Protein AF-A0A928U0N0-F1 (afdb_monomer)

Radius of gyration: 20.08 Å; Cα contacts (8 Å, |Δi|>4): 114; chains: 1; bounding box: 43×40×61 Å

Structure (mmCIF, N/CA/C/O backbone):
data_AF-A0A928U0N0-F1
#
_entry.id   AF-A0A928U0N0-F1
#
loop_
_atom_site.group_PDB
_atom_site.id
_atom_site.type_symbol
_atom_site.label_atom_id
_atom_site.label_alt_id
_atom_site.label_comp_id
_atom_site.label_asym_id
_atom_site.label_entity_id
_atom_site.label_seq_id
_atom_site.pdbx_PDB_ins_code
_atom_site.Cartn_x
_atom_site.Cartn_y
_atom_site.Cartn_z
_atom_site.occupancy
_atom_site.B_iso_or_equiv
_atom_site.auth_seq_id
_atom_site.auth_comp_id
_atom_site.auth_asym_id
_atom_site.auth_atom_id
_atom_site.pdbx_PDB_model_num
ATOM 1 N N . MET A 1 1 ? -25.707 3.407 -27.989 1.00 39.84 1 MET A N 1
ATOM 2 C CA . MET A 1 1 ? -24.267 3.437 -28.309 1.00 39.84 1 MET A CA 1
ATOM 3 C C . MET A 1 1 ? -23.760 4.782 -27.809 1.00 39.84 1 MET A C 1
ATOM 5 O O . MET A 1 1 ? -24.117 5.793 -28.396 1.00 39.84 1 MET A O 1
ATOM 9 N N . LEU A 1 2 ? -23.130 4.813 -26.632 1.00 40.16 2 LEU A N 1
ATOM 10 C CA . LEU A 1 2 ? -22.600 6.047 -26.034 1.00 40.16 2 LEU A CA 1
ATOM 11 C C . LEU A 1 2 ? -21.220 6.346 -26.646 1.00 40.16 2 LEU A C 1
ATOM 13 O O . LEU A 1 2 ? -20.500 5.392 -26.950 1.00 40.16 2 LEU A O 1
ATOM 17 N N . PRO A 1 3 ? -20.863 7.621 -26.876 1.00 43.53 3 PRO A N 1
ATOM 18 C CA . PRO A 1 3 ? -19.581 7.974 -27.467 1.00 43.53 3 PRO A CA 1
ATOM 19 C C . PRO A 1 3 ? -18.437 7.710 -26.480 1.00 43.53 3 PRO A C 1
ATOM 21 O O . PRO A 1 3 ? -18.567 7.935 -25.280 1.00 43.53 3 PRO A O 1
ATOM 24 N N . ILE A 1 4 ? -17.326 7.208 -27.014 1.00 47.19 4 ILE A N 1
ATOM 25 C CA . ILE A 1 4 ? -16.065 6.995 -26.302 1.00 47.19 4 ILE A CA 1
ATOM 26 C C . ILE A 1 4 ? -15.501 8.382 -25.981 1.00 47.19 4 ILE A C 1
ATOM 28 O O . ILE A 1 4 ? -15.214 9.142 -26.907 1.00 47.19 4 ILE A O 1
ATOM 32 N N . GLU A 1 5 ? -15.370 8.727 -24.698 1.00 45.03 5 GLU A N 1
ATOM 33 C CA . GLU A 1 5 ? -14.661 9.944 -24.305 1.00 45.03 5 GLU A CA 1
ATOM 34 C C . GLU A 1 5 ? -13.216 9.849 -24.797 1.00 45.03 5 GLU A C 1
ATOM 36 O O . GLU A 1 5 ? -12.448 8.962 -24.423 1.00 45.03 5 GLU A O 1
ATOM 41 N N . THR A 1 6 ? -12.861 10.744 -25.713 1.00 43.72 6 THR A N 1
ATOM 42 C CA . THR A 1 6 ? -11.503 10.893 -26.216 1.00 43.72 6 THR A CA 1
ATOM 43 C C . THR A 1 6 ? -10.608 11.366 -25.081 1.00 43.72 6 THR A C 1
ATOM 45 O O . THR A 1 6 ? -10.749 12.494 -24.613 1.00 43.72 6 THR A O 1
ATOM 48 N N . PHE A 1 7 ? -9.675 10.509 -24.669 1.00 47.44 7 PHE A N 1
ATOM 49 C CA . PHE A 1 7 ? -8.564 10.857 -23.790 1.00 47.44 7 PHE A CA 1
ATOM 50 C C . PHE A 1 7 ? -7.767 11.998 -24.434 1.00 47.44 7 PHE A C 1
ATOM 52 O O . PHE A 1 7 ? -7.031 11.790 -25.399 1.00 47.44 7 PHE A O 1
ATOM 59 N N . THR A 1 8 ? -7.955 13.226 -23.956 1.00 37.56 8 THR A N 1
ATOM 60 C CA . THR A 1 8 ? -7.130 14.359 -24.375 1.00 37.56 8 THR A CA 1
ATOM 61 C C . THR A 1 8 ? -5.740 14.186 -23.770 1.00 37.56 8 THR A C 1
ATOM 63 O O . THR A 1 8 ? -5.634 14.143 -22.542 1.00 37.56 8 THR A O 1
ATOM 66 N N . PRO A 1 9 ? -4.668 14.088 -24.576 1.00 43.72 9 PRO A N 1
ATOM 67 C CA . PRO A 1 9 ? -3.325 14.030 -24.028 1.00 43.72 9 PRO A CA 1
ATOM 68 C C . PRO A 1 9 ? -3.012 15.363 -23.339 1.00 43.72 9 PRO A C 1
ATOM 70 O O . PRO A 1 9 ? -3.158 16.434 -23.933 1.00 43.72 9 PRO A O 1
ATOM 73 N N . VAL A 1 10 ? -2.589 15.291 -22.077 1.00 52.97 10 VAL A N 1
ATOM 74 C CA . VAL A 1 10 ? -2.015 16.427 -21.343 1.00 52.97 10 VAL A CA 1
ATOM 75 C C . VAL A 1 10 ? -0.807 16.941 -22.144 1.00 52.97 10 VAL A C 1
ATOM 77 O O . VAL A 1 10 ? -0.021 16.121 -22.629 1.00 52.97 10 VAL A O 1
ATOM 80 N N . PRO A 1 11 ? -0.649 18.263 -22.351 1.00 42.84 11 PRO A N 1
ATOM 81 C CA . PRO A 1 11 ? 0.422 18.793 -23.186 1.00 42.84 11 PRO A CA 1
ATOM 82 C C . PRO A 1 11 ? 1.798 18.378 -22.652 1.00 42.84 11 PRO A C 1
ATOM 84 O O . PRO A 1 11 ? 2.157 18.664 -21.511 1.00 42.84 11 PRO A O 1
ATOM 87 N N . SER A 1 12 ? 2.572 17.722 -23.518 1.00 55.31 12 SER A N 1
ATOM 88 C CA . SER A 1 12 ? 3.968 17.354 -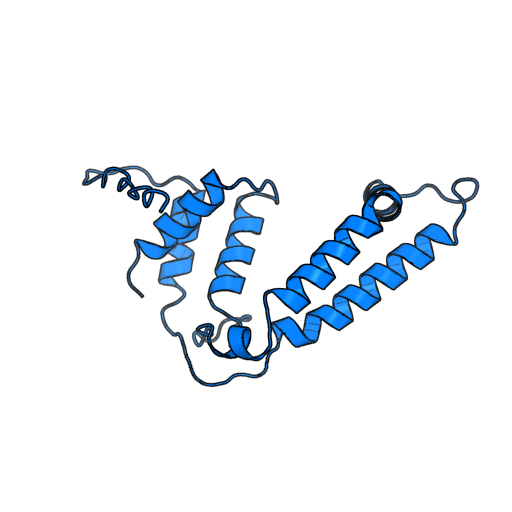23.286 1.00 55.31 12 SER A CA 1
ATOM 89 C C . SER A 1 12 ? 4.811 18.616 -23.094 1.00 55.31 12 SER A C 1
ATOM 91 O O . SER A 1 12 ? 5.100 19.322 -24.062 1.00 55.31 12 SER A O 1
ATOM 93 N N . ARG A 1 13 ? 5.228 18.910 -21.859 1.00 53.06 13 ARG A N 1
ATOM 94 C CA . ARG A 1 13 ? 6.224 19.957 -21.597 1.00 53.06 13 ARG A CA 1
ATOM 95 C C . ARG A 1 13 ? 7.591 19.484 -22.092 1.00 53.06 13 ARG A C 1
ATOM 97 O O . ARG A 1 13 ? 8.179 18.570 -21.529 1.00 53.06 13 ARG A O 1
ATOM 104 N N . ALA A 1 14 ? 8.100 20.113 -23.148 1.00 46.50 14 ALA A N 1
ATOM 105 C CA . ALA A 1 14 ? 9.468 19.926 -23.623 1.00 46.50 14 ALA A CA 1
ATOM 106 C C . ALA A 1 14 ? 10.316 21.193 -23.363 1.00 46.50 14 ALA A C 1
ATOM 108 O O . ALA A 1 14 ? 10.340 22.088 -24.200 1.00 46.50 14 ALA A O 1
ATOM 109 N N . THR A 1 15 ? 11.056 21.195 -22.235 1.00 48.31 15 THR A N 1
ATOM 110 C CA . THR A 1 15 ? 12.304 21.952 -21.883 1.00 48.31 15 THR A CA 1
ATOM 111 C C . THR A 1 15 ? 12.262 23.501 -21.800 1.00 48.31 15 THR A C 1
ATOM 113 O O . THR A 1 15 ? 11.447 24.090 -22.502 1.00 48.31 15 THR A O 1
ATOM 116 N N . PRO A 1 16 ? 13.124 24.213 -21.011 1.00 52.25 16 PRO A N 1
ATOM 117 C CA . PRO A 1 16 ? 14.362 23.810 -20.309 1.00 52.25 16 PRO A CA 1
ATOM 118 C C . PRO A 1 16 ? 14.379 24.071 -18.773 1.00 52.25 16 PRO A C 1
ATOM 120 O O . PRO A 1 16 ? 1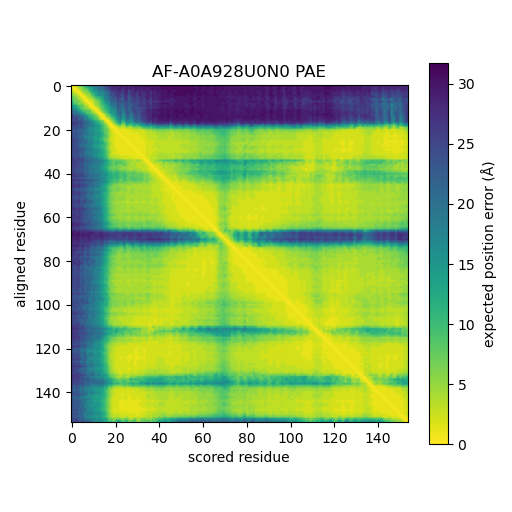3.869 25.074 -18.290 1.00 52.25 16 PRO A O 1
ATOM 123 N N . THR A 1 17 ? 15.023 23.177 -18.010 1.00 50.31 17 THR A N 1
ATOM 124 C CA . THR A 1 17 ? 15.246 23.250 -16.543 1.00 50.31 17 THR A CA 1
ATOM 125 C C . THR A 1 17 ? 13.986 23.526 -15.713 1.00 50.31 17 THR A C 1
ATOM 127 O O . THR A 1 17 ? 13.933 24.460 -14.915 1.00 50.31 17 THR A O 1
ATOM 130 N N . GLU A 1 18 ? 12.958 22.699 -15.874 1.00 61.16 18 GLU A N 1
ATOM 131 C CA . GLU A 1 18 ? 11.868 22.672 -14.902 1.00 61.16 18 GLU A CA 1
ATOM 132 C C . GLU A 1 18 ? 12.420 22.013 -13.632 1.00 61.16 18 GLU A C 1
ATOM 134 O O . GLU A 1 18 ? 12.811 20.844 -13.643 1.00 61.16 18 GLU A O 1
ATOM 139 N N . VAL A 1 19 ? 12.585 22.799 -12.564 1.00 80.31 19 VAL A N 1
ATOM 140 C CA . VAL A 1 19 ? 13.023 22.263 -11.274 1.00 80.31 19 VAL A CA 1
ATOM 141 C C . VAL A 1 19 ? 11.928 21.312 -10.818 1.00 80.31 19 VAL A C 1
ATOM 143 O O . VAL A 1 19 ? 10.845 21.760 -10.448 1.00 80.31 19 VAL A O 1
ATOM 146 N N . LEU A 1 20 ? 12.212 20.011 -10.892 1.00 85.19 20 LEU A N 1
ATOM 147 C CA . LEU A 1 20 ? 11.304 18.969 -10.431 1.00 85.19 20 LEU A CA 1
ATOM 148 C C . LEU A 1 20 ? 10.858 19.290 -9.005 1.00 85.19 20 LEU A C 1
ATOM 150 O O . LEU A 1 20 ? 11.684 19.644 -8.154 1.00 85.19 20 LEU A O 1
ATOM 154 N N . THR A 1 21 ? 9.569 19.139 -8.737 1.00 91.12 21 THR A N 1
ATOM 155 C CA . THR A 1 21 ? 9.043 19.195 -7.374 1.00 91.12 21 THR A CA 1
ATOM 156 C C . THR A 1 21 ? 9.697 18.105 -6.513 1.00 91.12 21 THR A C 1
ATOM 158 O O . THR A 1 21 ? 10.158 17.090 -7.043 1.00 91.12 21 THR A O 1
ATOM 161 N N . PRO A 1 22 ? 9.725 18.245 -5.176 1.00 91.62 22 PRO A N 1
ATOM 162 C CA . PRO A 1 22 ? 10.250 17.192 -4.301 1.00 91.62 22 PRO A CA 1
ATOM 163 C C . PRO A 1 22 ? 9.592 15.819 -4.532 1.00 91.62 22 PRO A C 1
ATOM 165 O O . PRO A 1 22 ? 10.256 14.782 -4.445 1.00 91.62 22 PRO A O 1
ATOM 168 N N . LEU A 1 23 ? 8.301 15.814 -4.879 1.00 92.19 23 LEU A N 1
ATOM 169 C CA . LEU A 1 23 ? 7.544 14.613 -5.214 1.00 92.19 23 LEU A CA 1
ATOM 170 C C . LEU A 1 23 ? 8.068 13.951 -6.500 1.00 92.19 23 LEU A C 1
ATOM 172 O O . LEU A 1 23 ? 8.356 12.755 -6.513 1.00 92.19 23 LEU A O 1
ATOM 176 N N . GLU A 1 24 ? 8.265 14.734 -7.561 1.00 94.25 24 GLU A N 1
ATOM 177 C CA . GLU A 1 24 ? 8.795 14.250 -8.843 1.00 94.25 24 GLU A CA 1
ATOM 178 C C . GLU A 1 24 ? 10.258 13.801 -8.732 1.00 94.25 24 GLU A C 1
ATOM 180 O O . GLU A 1 24 ? 10.634 12.780 -9.303 1.00 94.25 24 GLU A O 1
ATOM 185 N N . GLN A 1 25 ? 11.082 14.506 -7.948 1.00 94.56 25 GLN A N 1
ATOM 186 C CA . GLN A 1 25 ? 12.461 14.094 -7.657 1.00 94.56 25 GLN A CA 1
ATOM 187 C C . GLN A 1 25 ? 12.496 12.727 -6.967 1.00 94.56 25 GLN A C 1
ATOM 189 O O . GLN A 1 25 ? 13.296 11.863 -7.330 1.00 94.56 25 GLN A O 1
ATOM 194 N N . THR A 1 26 ? 11.599 12.517 -5.999 1.00 94.94 26 THR A N 1
ATOM 195 C CA . THR A 1 26 ? 11.450 11.232 -5.305 1.00 94.94 26 THR A CA 1
ATOM 196 C C . THR A 1 26 ? 11.030 10.134 -6.283 1.00 94.94 26 THR A C 1
ATOM 198 O O . THR A 1 26 ? 11.617 9.052 -6.276 1.00 94.94 26 THR A O 1
ATOM 201 N N . ALA A 1 27 ? 10.068 10.418 -7.165 1.00 95.25 27 ALA A N 1
ATOM 202 C CA . ALA A 1 27 ? 9.614 9.484 -8.191 1.00 95.25 27 ALA A CA 1
ATOM 203 C C . ALA A 1 27 ? 10.736 9.095 -9.169 1.00 95.25 27 ALA A C 1
ATOM 205 O O . ALA A 1 27 ? 10.931 7.911 -9.441 1.00 95.25 27 ALA A O 1
ATOM 206 N N . HIS A 1 28 ? 11.513 10.071 -9.649 1.00 95.19 28 HIS A N 1
ATOM 207 C CA . HIS A 1 28 ? 12.647 9.839 -10.547 1.00 95.19 28 HIS A CA 1
ATOM 208 C C . HIS A 1 28 ? 13.738 8.994 -9.885 1.00 95.19 28 HIS A C 1
ATOM 210 O O . HIS A 1 28 ? 14.267 8.072 -10.505 1.00 95.19 28 HIS A O 1
ATOM 216 N N . HIS A 1 29 ? 14.076 9.290 -8.627 1.00 93.94 29 HIS A N 1
ATOM 217 C CA . HIS A 1 29 ? 15.088 8.529 -7.899 1.00 93.94 29 HIS A CA 1
ATOM 218 C C . HIS A 1 29 ? 14.636 7.081 -7.672 1.00 93.94 29 HIS A C 1
ATOM 220 O O . HIS A 1 29 ? 15.416 6.154 -7.889 1.00 93.94 29 HIS A O 1
ATOM 226 N N . LEU A 1 30 ? 13.364 6.879 -7.316 1.00 94.12 30 LEU A N 1
ATOM 227 C CA . LEU A 1 30 ? 12.795 5.541 -7.185 1.00 94.12 30 LEU A CA 1
ATOM 228 C C . LEU A 1 30 ? 12.853 4.782 -8.516 1.00 94.12 30 LEU A C 1
ATOM 230 O O . LEU A 1 30 ? 13.320 3.646 -8.553 1.00 94.12 30 LEU A O 1
ATOM 234 N N . ALA A 1 31 ? 12.442 5.410 -9.618 1.00 93.75 31 ALA A N 1
ATOM 235 C CA . ALA A 1 31 ? 12.493 4.790 -10.939 1.00 93.75 31 ALA A CA 1
ATOM 236 C C . ALA A 1 31 ? 13.919 4.380 -11.331 1.00 93.75 31 ALA A C 1
ATOM 238 O O . ALA A 1 31 ? 14.128 3.250 -11.762 1.00 93.75 31 ALA A O 1
ATOM 239 N N . ALA A 1 32 ? 14.907 5.244 -11.078 1.00 91.81 32 ALA A N 1
ATOM 240 C CA . ALA A 1 32 ? 16.317 4.950 -11.329 1.00 91.81 32 ALA A CA 1
ATOM 241 C C . ALA A 1 32 ? 16.871 3.792 -10.478 1.00 91.81 32 ALA A C 1
ATOM 243 O O . ALA A 1 32 ? 17.876 3.192 -10.864 1.00 91.81 32 ALA A O 1
ATOM 244 N N . SER A 1 33 ? 16.246 3.477 -9.336 1.00 90.56 33 SER A N 1
ATOM 245 C CA . SER A 1 33 ? 16.613 2.322 -8.505 1.00 90.56 33 SER A CA 1
ATOM 246 C C . SER A 1 33 ? 15.999 1.002 -8.988 1.00 90.56 33 SER A C 1
ATOM 248 O O . SER A 1 33 ? 16.612 -0.051 -8.827 1.00 90.56 33 SER A O 1
ATOM 250 N N . HIS A 1 34 ? 14.847 1.043 -9.663 1.00 91.38 34 HIS A N 1
ATOM 251 C CA . HIS A 1 34 ? 14.122 -0.137 -10.146 1.00 91.38 34 HIS A CA 1
ATOM 252 C C . HIS A 1 34 ? 14.678 -0.702 -11.473 1.00 91.38 34 HIS A C 1
ATOM 254 O O . HIS A 1 34 ? 13.920 -0.990 -12.400 1.00 91.38 34 HIS A O 1
ATOM 260 N N . GLN A 1 35 ? 15.997 -0.894 -11.560 1.00 81.38 35 GLN A N 1
ATOM 261 C CA . GLN A 1 35 ? 16.702 -1.321 -12.786 1.00 81.38 35 GLN A CA 1
ATOM 262 C C . GLN A 1 35 ? 16.518 -2.806 -13.123 1.00 81.38 35 GLN A C 1
ATOM 264 O O . GLN A 1 35 ? 16.733 -3.240 -14.252 1.00 81.38 35 GLN A O 1
ATOM 269 N N . ALA A 1 36 ? 16.154 -3.620 -12.133 1.00 85.94 36 ALA A N 1
ATOM 270 C CA . ALA A 1 36 ? 16.012 -5.057 -12.299 1.00 85.94 36 ALA A CA 1
ATOM 271 C C . ALA A 1 36 ? 14.608 -5.490 -11.886 1.00 85.94 36 ALA A C 1
ATOM 273 O O . ALA A 1 36 ? 14.275 -5.527 -10.701 1.00 85.94 36 ALA A O 1
ATOM 274 N N . ILE A 1 37 ? 13.794 -5.857 -12.877 1.00 89.81 37 ILE A N 1
ATOM 275 C CA . ILE A 1 37 ? 12.459 -6.419 -12.666 1.00 89.81 37 ILE A CA 1
ATOM 276 C C . ILE A 1 37 ? 12.357 -7.836 -13.224 1.00 89.81 37 ILE A C 1
ATOM 278 O O . ILE A 1 37 ? 13.041 -8.205 -14.177 1.00 89.81 37 ILE A O 1
ATOM 282 N N . SER A 1 38 ? 11.484 -8.644 -12.631 1.00 89.12 38 SER A N 1
ATOM 283 C CA . SER A 1 38 ? 11.207 -10.010 -13.062 1.00 89.12 38 SER A CA 1
ATOM 284 C C . SER A 1 38 ? 9.707 -10.244 -13.198 1.00 89.12 38 SER A C 1
ATOM 286 O O . SER A 1 38 ? 8.931 -9.855 -12.332 1.00 89.12 38 SER A O 1
ATOM 288 N N . TYR A 1 39 ? 9.311 -10.929 -14.267 1.00 88.50 39 TYR A N 1
ATOM 289 C CA . TYR A 1 39 ? 7.953 -11.454 -14.455 1.00 88.50 39 TYR A CA 1
ATOM 290 C C . TYR A 1 39 ? 7.850 -12.932 -14.059 1.00 88.50 39 TYR A C 1
ATOM 292 O O . TYR A 1 39 ? 6.824 -13.569 -14.274 1.00 88.50 39 TYR A O 1
ATOM 300 N N . ALA A 1 40 ? 8.928 -13.508 -13.516 1.00 86.69 40 ALA A N 1
ATOM 301 C CA . ALA A 1 40 ? 8.891 -14.879 -13.042 1.00 86.69 40 ALA A CA 1
ATOM 302 C C . ALA A 1 40 ? 7.925 -14.991 -11.849 1.00 86.69 40 ALA A C 1
ATOM 304 O O . ALA A 1 40 ? 7.890 -14.083 -11.012 1.00 86.69 40 ALA A O 1
ATOM 305 N N . PRO A 1 41 ? 7.192 -16.110 -11.719 1.00 81.38 41 PRO A N 1
ATOM 306 C CA . PRO A 1 41 ? 6.363 -16.352 -10.550 1.00 81.38 41 PRO A CA 1
ATOM 307 C C . PRO A 1 41 ? 7.212 -16.285 -9.277 1.00 81.38 41 PRO A C 1
ATOM 309 O O . PRO A 1 41 ? 8.196 -17.013 -9.136 1.00 81.38 41 PRO A O 1
ATOM 312 N N . ARG A 1 42 ? 6.827 -15.412 -8.346 1.00 87.12 42 ARG A N 1
ATOM 313 C CA . ARG A 1 42 ? 7.445 -15.287 -7.021 1.00 87.12 42 ARG A CA 1
ATOM 314 C C . ARG A 1 42 ? 6.419 -15.553 -5.925 1.00 87.12 42 ARG A C 1
ATOM 316 O O . ARG A 1 42 ? 5.228 -15.318 -6.150 1.00 87.12 42 ARG A O 1
ATOM 323 N N . PRO A 1 43 ? 6.849 -16.016 -4.738 1.00 84.44 43 PRO A N 1
ATOM 324 C CA . PRO A 1 43 ? 5.947 -16.178 -3.609 1.00 84.44 43 PRO A CA 1
ATOM 325 C C . PRO A 1 43 ? 5.197 -14.868 -3.310 1.00 84.44 43 PRO A C 1
ATOM 327 O O . PRO A 1 43 ? 5.792 -13.787 -3.353 1.00 84.44 43 PRO A O 1
ATOM 330 N N . PRO A 1 44 ? 3.893 -14.920 -2.995 1.00 87.06 44 PRO A N 1
ATOM 331 C CA . PRO A 1 44 ? 3.089 -13.720 -2.817 1.00 87.06 44 PRO A CA 1
ATOM 332 C C . PRO A 1 44 ? 3.276 -13.117 -1.420 1.00 87.06 44 PRO A C 1
ATOM 334 O O . PRO A 1 44 ? 2.344 -13.066 -0.622 1.00 87.06 44 PRO A O 1
ATOM 337 N N . HIS A 1 45 ? 4.494 -12.654 -1.117 1.00 87.19 45 HIS A N 1
ATOM 338 C CA . HIS A 1 45 ? 4.875 -12.124 0.196 1.00 87.19 45 HIS A CA 1
ATOM 339 C C . HIS A 1 45 ? 3.927 -11.029 0.696 1.00 87.19 45 HIS A C 1
ATOM 341 O O . HIS A 1 45 ? 3.562 -11.031 1.869 1.00 87.19 45 HIS A O 1
ATOM 347 N N . LEU A 1 46 ? 3.487 -10.126 -0.186 1.00 90.12 46 LEU A N 1
ATOM 348 C CA . LEU A 1 46 ? 2.545 -9.070 0.176 1.00 90.12 46 LEU A CA 1
ATOM 349 C C . LEU A 1 46 ? 1.164 -9.630 0.540 1.00 90.12 46 LEU A C 1
ATOM 351 O O . LEU A 1 46 ? 0.654 -9.315 1.613 1.00 90.12 46 LEU A O 1
ATOM 355 N N . LEU A 1 47 ? 0.581 -10.490 -0.304 1.00 91.12 47 LEU A N 1
ATOM 356 C CA . LEU A 1 47 ? -0.737 -11.076 -0.031 1.00 91.12 47 LEU A CA 1
ATOM 357 C C . LEU A 1 47 ? -0.714 -11.952 1.223 1.00 91.12 47 LEU A C 1
ATOM 359 O O . LEU A 1 47 ? -1.644 -11.908 2.020 1.00 91.12 47 LEU A O 1
ATOM 363 N N . ALA A 1 48 ? 0.379 -12.682 1.461 1.00 91.25 48 ALA A N 1
ATOM 364 C CA . ALA A 1 48 ? 0.543 -13.508 2.656 1.00 91.25 48 ALA A CA 1
ATOM 365 C C . ALA A 1 48 ? 0.517 -12.693 3.966 1.00 91.25 48 ALA A C 1
ATOM 367 O O . ALA A 1 48 ? 0.192 -13.234 5.025 1.00 91.25 48 ALA A O 1
ATOM 368 N N . ARG A 1 49 ? 0.833 -11.392 3.910 1.00 91.75 49 ARG A N 1
ATOM 369 C CA . ARG A 1 49 ? 0.783 -10.488 5.067 1.00 91.75 49 ARG A CA 1
ATOM 370 C C . ARG A 1 49 ? -0.613 -9.932 5.337 1.00 91.75 49 ARG A C 1
ATOM 372 O O . ARG A 1 49 ? -0.885 -9.573 6.480 1.00 91.75 49 ARG A O 1
ATOM 379 N N . VAL A 1 50 ? -1.500 -9.872 4.342 1.00 93.00 50 VAL A N 1
ATOM 380 C CA . VAL A 1 50 ? -2.834 -9.259 4.489 1.00 93.00 50 VAL A CA 1
ATOM 381 C C . VAL A 1 50 ? -3.661 -9.936 5.595 1.00 93.00 50 VAL A C 1
ATOM 383 O O . VAL A 1 50 ? -4.100 -9.222 6.499 1.00 93.00 50 VAL A O 1
ATOM 386 N N . PRO A 1 51 ? -3.778 -11.281 5.666 1.00 93.44 51 PRO A N 1
ATOM 387 C CA . PRO A 1 51 ? -4.508 -11.937 6.756 1.00 93.44 51 PRO A CA 1
ATOM 388 C C . PRO A 1 51 ? -3.886 -11.699 8.139 1.00 93.44 51 PRO A C 1
ATOM 390 O O . PRO A 1 51 ? -4.590 -11.626 9.147 1.00 93.44 51 PRO A O 1
ATOM 393 N N . GLN A 1 52 ? -2.557 -11.564 8.205 1.00 94.81 52 GLN A N 1
ATOM 394 C CA . GLN A 1 52 ? -1.839 -11.296 9.455 1.00 94.81 52 GLN A CA 1
ATOM 395 C C . GLN A 1 52 ? -2.150 -9.883 9.966 1.00 94.81 52 GLN A C 1
ATOM 397 O O . GLN A 1 52 ? -2.434 -9.703 11.150 1.00 94.81 52 GLN A O 1
ATOM 402 N N . LEU A 1 53 ? -2.153 -8.897 9.063 1.00 94.12 53 LEU A N 1
ATOM 403 C CA . LEU A 1 53 ? -2.527 -7.514 9.362 1.00 94.12 53 LEU A CA 1
ATOM 404 C C . LEU A 1 53 ? -4.005 -7.403 9.746 1.00 94.12 53 LEU A C 1
ATOM 406 O O . LEU A 1 53 ? -4.325 -6.750 10.737 1.00 94.12 53 LEU A O 1
ATOM 410 N N . ALA A 1 54 ? -4.893 -8.093 9.027 1.00 95.44 54 ALA A N 1
ATOM 411 C CA . ALA A 1 54 ? -6.318 -8.149 9.344 1.00 95.44 54 ALA A CA 1
ATOM 412 C C . ALA A 1 54 ? -6.556 -8.665 10.770 1.00 95.44 54 ALA A C 1
ATOM 414 O O . ALA A 1 54 ? -7.265 -8.033 11.557 1.00 95.44 54 ALA A O 1
ATOM 415 N N . LYS A 1 55 ? -5.896 -9.771 11.137 1.00 96.50 55 LYS A N 1
ATOM 416 C CA . LYS A 1 55 ? -5.975 -10.340 12.486 1.00 96.50 55 LYS A CA 1
ATOM 417 C C . LYS A 1 55 ? -5.462 -9.368 13.548 1.00 96.50 55 LYS A C 1
ATOM 419 O O . LYS A 1 55 ? -6.107 -9.220 14.583 1.00 96.50 55 LYS A O 1
ATOM 424 N N . LEU A 1 56 ? -4.339 -8.694 13.296 1.00 96.12 56 LEU A N 1
ATOM 425 C CA . LEU A 1 56 ? -3.771 -7.710 14.221 1.00 96.12 56 LEU A CA 1
ATOM 426 C C . LEU A 1 56 ? -4.729 -6.530 14.453 1.00 96.12 56 LEU A C 1
ATOM 428 O O . LEU A 1 56 ? -4.978 -6.150 15.596 1.00 96.12 56 LEU A O 1
ATOM 432 N N . LEU A 1 57 ? -5.309 -5.985 13.382 1.00 95.38 57 LEU A N 1
ATOM 433 C CA . LEU A 1 57 ? -6.263 -4.875 13.451 1.00 95.38 57 LEU A CA 1
ATOM 434 C C . LEU A 1 57 ? -7.543 -5.283 14.188 1.00 95.38 57 LEU A C 1
ATOM 436 O O . LEU A 1 57 ? -8.030 -4.541 15.039 1.00 95.38 57 LEU A O 1
ATOM 440 N N . GLN A 1 58 ? -8.048 -6.490 13.925 1.00 96.38 58 GLN A N 1
ATOM 441 C CA . GLN A 1 58 ? -9.199 -7.044 14.635 1.00 96.38 58 GLN A CA 1
ATOM 442 C C . GLN A 1 58 ? -8.917 -7.230 16.128 1.00 96.38 58 GLN A C 1
ATOM 444 O O . GLN A 1 58 ? -9.764 -6.902 16.956 1.00 96.38 58 GLN A O 1
ATOM 449 N N . GLN A 1 59 ? -7.736 -7.733 16.489 1.00 95.69 59 GLN A N 1
ATOM 450 C CA . GLN A 1 59 ? -7.331 -7.877 17.888 1.00 95.69 59 GLN A CA 1
ATOM 451 C C . GLN A 1 59 ? -7.241 -6.520 18.593 1.00 95.69 59 GLN A C 1
ATOM 453 O O . GLN A 1 59 ? -7.749 -6.384 19.707 1.00 95.69 59 GLN A O 1
ATOM 458 N N . GLY A 1 60 ? -6.656 -5.511 17.942 1.00 93.50 60 GLY A N 1
ATOM 459 C CA . GLY A 1 60 ? -6.600 -4.143 18.463 1.00 93.50 60 GLY A CA 1
ATOM 460 C C . GLY A 1 60 ? -7.993 -3.559 18.698 1.00 93.50 60 GLY A C 1
ATOM 461 O O . GLY A 1 60 ? -8.290 -3.095 19.797 1.00 93.50 60 GLY A O 1
ATOM 462 N N . TYR A 1 61 ? -8.883 -3.682 17.711 1.00 94.56 61 TYR A N 1
ATOM 463 C CA . TYR A 1 61 ? -10.272 -3.241 17.827 1.00 94.56 61 TYR A CA 1
ATOM 464 C C . TYR A 1 61 ? -11.015 -3.924 18.983 1.00 94.56 61 TYR A C 1
ATOM 466 O O . TYR A 1 61 ? -11.640 -3.248 19.796 1.00 94.56 61 TYR A O 1
ATOM 474 N N . GLN A 1 62 ? -10.916 -5.253 19.110 1.00 94.38 62 GLN A N 1
ATOM 475 C CA . GLN A 1 62 ? -11.559 -5.988 20.209 1.00 94.38 62 GLN A CA 1
ATOM 476 C C . GLN A 1 62 ? -10.993 -5.592 21.575 1.00 94.38 62 GLN A C 1
ATOM 478 O O . GLN A 1 62 ? -11.745 -5.474 22.540 1.00 94.38 62 GLN A O 1
ATOM 483 N N . THR A 1 63 ? -9.683 -5.346 21.648 1.00 92.25 63 THR A N 1
ATOM 484 C CA . THR A 1 63 ? -9.022 -4.895 22.877 1.00 92.25 63 THR A CA 1
ATOM 485 C C . THR A 1 63 ? -9.572 -3.543 23.309 1.00 92.25 63 THR A C 1
ATOM 487 O O . THR A 1 63 ? -10.005 -3.407 24.448 1.00 92.25 63 THR A O 1
ATOM 490 N N . PHE A 1 64 ? -9.626 -2.554 22.416 1.00 90.75 64 PHE A N 1
ATOM 491 C CA . PHE A 1 64 ? -10.173 -1.243 22.768 1.00 90.75 64 PHE A CA 1
ATOM 492 C C . PHE A 1 64 ? -11.670 -1.308 23.066 1.00 90.75 64 PHE A C 1
ATOM 494 O O . PHE A 1 64 ? -12.119 -0.697 24.024 1.00 90.75 64 PHE A O 1
ATOM 501 N N . ARG A 1 65 ? -12.435 -2.119 22.329 1.00 90.44 65 ARG A N 1
ATOM 502 C CA . ARG A 1 65 ? -13.884 -2.248 22.527 1.00 90.44 65 ARG A CA 1
ATOM 503 C C . ARG A 1 65 ? -14.255 -2.888 23.867 1.00 90.44 65 ARG A C 1
ATOM 505 O O . ARG A 1 65 ? -15.292 -2.553 24.429 1.00 90.44 65 ARG A O 1
ATOM 512 N N . ALA A 1 66 ? -13.445 -3.824 24.361 1.00 88.56 66 ALA A N 1
ATOM 513 C CA . ALA A 1 66 ? -13.666 -4.470 25.655 1.00 88.56 66 ALA A CA 1
ATOM 514 C C . ALA A 1 66 ? -13.370 -3.547 26.852 1.00 88.56 66 ALA A C 1
ATOM 516 O O . ALA A 1 66 ? -13.793 -3.849 27.966 1.00 88.56 66 ALA A O 1
ATOM 517 N N . ASN A 1 67 ? -12.656 -2.439 26.632 1.00 80.19 67 ASN A N 1
ATOM 518 C CA . ASN A 1 67 ? -12.378 -1.435 27.650 1.00 80.19 67 ASN A CA 1
ATOM 519 C C . ASN A 1 67 ? -13.405 -0.296 27.525 1.00 80.19 67 ASN A C 1
ATOM 521 O O . ASN A 1 67 ? -13.506 0.355 26.490 1.00 80.19 67 ASN A O 1
ATOM 525 N N . THR A 1 68 ? -14.204 -0.056 28.562 1.00 61.47 68 THR A N 1
ATOM 526 C CA . THR A 1 68 ? -15.176 1.048 28.575 1.00 61.47 68 THR A CA 1
ATOM 527 C C . THR A 1 68 ? -14.461 2.395 28.789 1.00 61.47 68 THR A C 1
ATOM 529 O O . THR A 1 68 ? -13.514 2.447 29.580 1.00 61.47 68 THR A O 1
ATOM 532 N N . PRO A 1 69 ? -14.923 3.505 28.171 1.00 61.31 69 PRO A N 1
ATOM 533 C CA . PRO A 1 69 ? -14.298 4.831 28.310 1.00 61.31 69 PRO A CA 1
ATOM 534 C C . PRO A 1 69 ? -14.199 5.332 29.758 1.00 61.31 69 PRO A C 1
ATOM 536 O O . PRO A 1 69 ? -13.334 6.135 30.088 1.00 61.31 69 PRO A O 1
ATOM 539 N N . GLU A 1 70 ? -15.065 4.835 30.642 1.00 61.88 70 GLU A N 1
ATOM 540 C CA . GLU A 1 70 ? -15.107 5.204 32.062 1.00 61.88 70 GLU A CA 1
ATOM 541 C C . GLU A 1 70 ? -13.871 4.731 32.852 1.00 61.88 70 GLU A C 1
ATOM 543 O O . GLU A 1 70 ? -13.626 5.234 33.946 1.00 61.88 70 GLU A O 1
ATOM 548 N N . ALA A 1 71 ? -13.073 3.801 32.305 1.00 58.28 71 ALA A N 1
ATOM 549 C CA . ALA A 1 71 ? -11.904 3.227 32.976 1.00 58.28 71 ALA A CA 1
ATOM 550 C C . ALA A 1 71 ? -10.554 3.532 32.296 1.00 58.28 71 ALA A C 1
ATOM 552 O O . ALA A 1 71 ? -9.512 3.329 32.921 1.00 58.28 71 ALA A O 1
ATOM 553 N N . VAL A 1 72 ? -10.534 4.000 31.038 1.00 67.12 72 VAL A N 1
ATOM 554 C CA . VAL A 1 72 ? -9.294 4.162 30.253 1.00 67.12 72 VAL A CA 1
ATOM 555 C C . VAL A 1 72 ? -9.373 5.385 29.336 1.00 67.12 72 VAL A C 1
ATOM 557 O O . VAL A 1 72 ? -10.258 5.481 28.492 1.00 67.12 72 VAL A O 1
ATOM 560 N N . THR A 1 73 ? -8.400 6.295 29.444 1.00 80.19 73 THR A N 1
ATOM 561 C CA . THR A 1 73 ? -8.179 7.343 28.436 1.00 80.19 73 THR A CA 1
ATOM 562 C C . THR A 1 73 ? -7.577 6.712 27.183 1.00 80.19 73 THR A C 1
ATOM 564 O O . THR A 1 73 ? -6.440 6.234 27.209 1.00 80.19 73 THR A O 1
ATOM 567 N N . PHE A 1 74 ? -8.330 6.696 26.087 1.00 83.25 74 PHE A N 1
ATOM 568 C CA . PHE A 1 74 ? -7.831 6.216 24.804 1.00 83.25 74 PHE A CA 1
ATOM 569 C C . PHE A 1 74 ? -6.961 7.259 24.101 1.00 83.25 74 PHE A C 1
ATOM 571 O O . PHE A 1 74 ? -7.061 8.461 24.334 1.00 83.25 74 PHE A O 1
ATOM 578 N N . SER A 1 75 ? -6.065 6.780 23.237 1.00 89.56 75 SER A N 1
ATOM 579 C CA . SER A 1 75 ? -5.379 7.652 22.289 1.00 89.56 75 SER A CA 1
ATOM 580 C C . SER A 1 75 ? -6.321 8.002 21.136 1.00 89.56 75 SER A C 1
ATOM 582 O O . SER A 1 75 ? -7.197 7.209 20.790 1.00 89.56 75 SER A O 1
ATOM 584 N N . TYR A 1 76 ? -6.071 9.125 20.459 1.00 90.69 76 TYR A N 1
ATOM 585 C CA . TYR A 1 76 ? -6.824 9.501 19.255 1.00 90.69 76 TYR A CA 1
ATOM 586 C C . TYR A 1 76 ? -6.853 8.396 18.185 1.00 90.69 76 TYR A C 1
ATOM 588 O O . TYR A 1 76 ? -7.848 8.226 17.488 1.00 90.69 76 TYR A O 1
ATOM 596 N N . ALA A 1 77 ? -5.780 7.607 18.062 1.00 90.12 77 ALA A N 1
ATOM 597 C CA . ALA A 1 77 ? -5.731 6.489 17.122 1.00 90.12 77 ALA A CA 1
ATOM 598 C C . ALA A 1 77 ? -6.656 5.329 17.532 1.00 90.12 77 ALA A C 1
ATOM 600 O O . ALA A 1 77 ? -7.242 4.680 16.666 1.00 90.12 77 ALA A O 1
ATOM 601 N N . ALA A 1 78 ? -6.792 5.065 18.835 1.00 91.75 78 ALA A N 1
ATOM 602 C CA . ALA A 1 78 ? -7.695 4.039 19.348 1.00 91.75 78 ALA A CA 1
ATOM 603 C C . ALA A 1 78 ? -9.164 4.452 19.176 1.00 91.75 78 ALA A C 1
ATOM 605 O O . ALA A 1 78 ? -9.956 3.645 18.697 1.00 91.75 78 A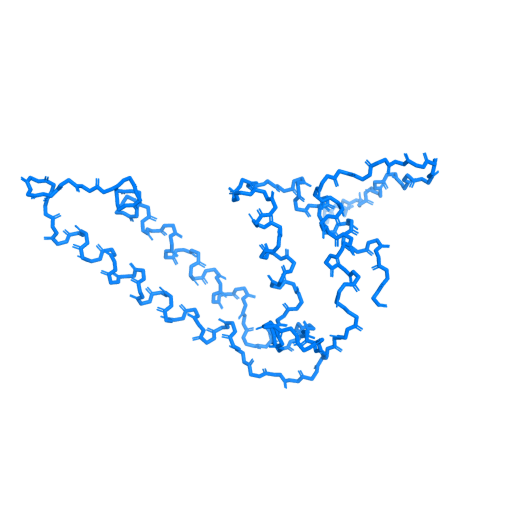LA A O 1
ATOM 606 N N . GLU A 1 79 ? -9.504 5.708 19.482 1.00 92.12 79 GLU A N 1
ATOM 607 C CA . GLU A 1 79 ? -10.843 6.268 19.239 1.00 92.12 79 GLU A CA 1
ATOM 608 C C . GLU A 1 79 ? -11.203 6.210 17.754 1.00 92.12 79 GLU A C 1
ATOM 610 O O . GLU A 1 79 ? -12.228 5.641 17.381 1.00 92.12 79 GLU A O 1
ATOM 615 N N . TRP A 1 80 ? -10.301 6.685 16.885 1.00 93.69 80 TRP A N 1
ATOM 616 C CA . TRP A 1 80 ? -10.513 6.612 15.444 1.00 93.69 80 TRP A CA 1
ATOM 617 C C . TRP A 1 80 ? -10.750 5.173 14.985 1.00 93.69 80 TRP A C 1
ATOM 619 O O . TRP A 1 80 ? -11.678 4.925 14.218 1.00 93.69 80 TRP A O 1
ATOM 629 N N . LEU A 1 81 ? -9.950 4.212 15.460 1.00 93.81 81 LEU A N 1
ATOM 630 C CA . LEU A 1 81 ? -10.107 2.809 15.082 1.00 93.81 81 LEU A CA 1
ATOM 631 C C . LEU A 1 81 ? -11.451 2.236 15.547 1.00 93.81 81 LEU A C 1
ATOM 633 O O . LEU A 1 81 ? -12.053 1.466 14.802 1.00 93.81 81 LEU A O 1
ATOM 637 N N . LEU A 1 82 ? -11.925 2.596 16.743 1.00 93.62 82 LEU A N 1
ATOM 638 C CA . LEU A 1 82 ? -13.221 2.153 17.262 1.00 93.62 82 LEU A CA 1
ATOM 639 C C . LEU A 1 82 ? -14.380 2.646 16.393 1.00 93.62 82 LEU A C 1
ATOM 641 O O . LEU A 1 82 ? -15.244 1.846 16.023 1.00 93.62 82 LEU A O 1
ATOM 645 N N . ASP A 1 83 ? -14.352 3.922 16.018 1.00 94.19 83 ASP A N 1
ATOM 646 C CA . ASP A 1 83 ? -15.405 4.549 15.218 1.00 94.19 83 ASP A CA 1
ATOM 647 C C . ASP A 1 83 ? -15.343 4.132 13.740 1.00 94.19 83 ASP A C 1
ATOM 649 O O 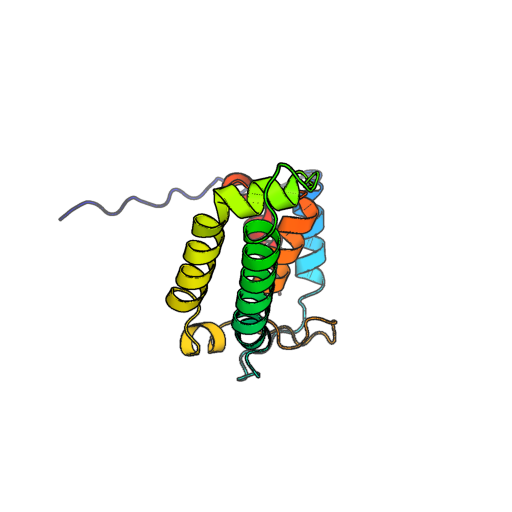. ASP A 1 83 ? -16.366 4.062 13.056 1.00 94.19 83 ASP A O 1
ATOM 653 N N . ASN A 1 84 ? -14.145 3.820 13.232 1.00 96.25 84 ASN A N 1
ATOM 654 C CA . ASN A 1 84 ? -13.889 3.631 11.801 1.00 96.25 84 ASN A CA 1
ATOM 655 C C . ASN A 1 84 ? -13.505 2.203 11.404 1.00 96.25 84 ASN A C 1
ATOM 657 O O . ASN A 1 84 ? -13.130 1.974 10.252 1.00 96.25 84 ASN A O 1
ATOM 661 N N . PHE A 1 85 ? -13.629 1.211 12.292 1.00 96.38 85 PHE A N 1
ATOM 662 C CA . PHE A 1 85 ? -13.215 -0.165 11.982 1.00 96.38 85 PHE A CA 1
ATOM 663 C C . PHE A 1 85 ? -13.884 -0.735 10.717 1.00 96.38 85 PHE A C 1
ATOM 665 O O . PHE A 1 85 ? -13.264 -1.472 9.954 1.00 96.38 85 PHE A O 1
ATOM 672 N N . TYR A 1 86 ? -15.119 -0.323 10.424 1.00 96.06 86 TYR A N 1
ATOM 673 C CA . TYR A 1 86 ? -15.832 -0.703 9.202 1.00 96.06 86 TYR A CA 1
ATOM 674 C C . TYR A 1 86 ? -15.136 -0.232 7.906 1.00 96.06 86 TYR A C 1
ATOM 676 O O . TYR A 1 86 ? -15.280 -0.865 6.861 1.00 96.06 86 TYR A O 1
ATOM 684 N N . ILE A 1 87 ? -14.374 0.869 7.938 1.00 96.50 87 ILE A N 1
ATOM 685 C CA . ILE A 1 87 ? -13.561 1.336 6.801 1.00 96.50 87 ILE A CA 1
ATOM 686 C C . ILE A 1 87 ? -12.397 0.373 6.573 1.00 96.50 87 ILE A C 1
ATOM 688 O O . ILE A 1 87 ? -12.154 -0.036 5.441 1.00 96.50 87 ILE A O 1
ATOM 692 N N . VAL A 1 88 ? -11.728 -0.045 7.650 1.00 95.25 88 VAL A N 1
ATOM 693 C CA . VAL A 1 88 ? -10.642 -1.034 7.599 1.00 95.25 88 VAL A CA 1
ATOM 694 C C . VAL A 1 88 ? -11.146 -2.359 7.029 1.00 95.25 88 VAL A C 1
ATOM 696 O O . VAL A 1 88 ? -10.514 -2.922 6.142 1.00 95.25 88 VAL A O 1
ATOM 699 N N . GLN A 1 89 ? -12.306 -2.838 7.487 1.00 95.38 89 GLN A N 1
ATOM 700 C CA . GLN A 1 89 ? -12.906 -4.074 6.976 1.00 95.38 89 GLN A CA 1
ATOM 701 C C . GLN A 1 89 ? -13.212 -3.992 5.478 1.00 95.38 89 GLN A C 1
ATOM 703 O O . GLN A 1 89 ? -12.885 -4.918 4.739 1.00 95.38 89 GLN A O 1
ATOM 708 N N . ARG A 1 90 ? -13.777 -2.870 5.018 1.00 97.12 90 ARG A N 1
ATOM 709 C CA . ARG A 1 90 ? -14.035 -2.645 3.589 1.00 97.12 90 ARG A CA 1
ATOM 710 C C . ARG A 1 90 ? -12.747 -2.590 2.770 1.00 97.12 90 ARG A C 1
ATOM 712 O O . ARG A 1 90 ? -12.699 -3.178 1.700 1.00 97.12 90 ARG A O 1
ATOM 719 N N . ALA A 1 91 ? -11.695 -1.949 3.278 1.00 94.62 91 ALA A N 1
ATOM 720 C CA . ALA A 1 91 ? -10.399 -1.915 2.601 1.00 94.62 91 ALA A CA 1
ATOM 721 C C . ALA A 1 91 ? -9.767 -3.313 2.479 1.00 94.62 91 ALA A C 1
ATOM 723 O O . ALA A 1 91 ? -9.203 -3.639 1.440 1.00 94.62 91 ALA A O 1
ATOM 724 N N . LEU A 1 92 ? -9.884 -4.155 3.513 1.00 94.19 92 LEU A N 1
ATOM 725 C CA . LEU A 1 92 ? -9.407 -5.542 3.467 1.00 94.19 92 LEU A CA 1
ATOM 726 C C . LEU A 1 92 ? -10.163 -6.367 2.420 1.00 94.19 92 LEU A C 1
ATOM 728 O O . LEU A 1 92 ? -9.528 -7.064 1.636 1.00 94.19 92 LEU A O 1
ATOM 732 N N . GLN A 1 93 ? -11.489 -6.234 2.366 1.00 93.69 93 GLN A N 1
ATOM 733 C CA . GLN A 1 93 ? -12.306 -6.895 1.348 1.00 93.69 93 GLN A CA 1
ATOM 734 C C . GLN A 1 93 ? -11.927 -6.430 -0.067 1.00 93.69 93 GLN A C 1
ATOM 736 O O . GLN A 1 93 ? -11.714 -7.259 -0.945 1.00 93.69 93 GLN A O 1
ATOM 741 N N . GLN A 1 94 ? -11.755 -5.121 -0.269 1.00 95.38 94 GLN A N 1
ATOM 742 C CA . GLN A 1 94 ? -11.343 -4.561 -1.558 1.00 95.38 94 GLN A CA 1
ATOM 743 C C . GLN A 1 94 ? -9.986 -5.113 -2.016 1.00 95.38 94 GLN A C 1
ATOM 745 O O . GLN A 1 94 ? -9.809 -5.435 -3.185 1.00 95.38 94 GLN A O 1
ATOM 750 N N . ILE A 1 95 ? -9.025 -5.261 -1.098 1.00 93.50 95 ILE A N 1
ATOM 751 C CA . ILE A 1 95 ? -7.718 -5.860 -1.404 1.00 93.50 95 ILE A CA 1
ATOM 752 C C . ILE A 1 95 ? -7.879 -7.305 -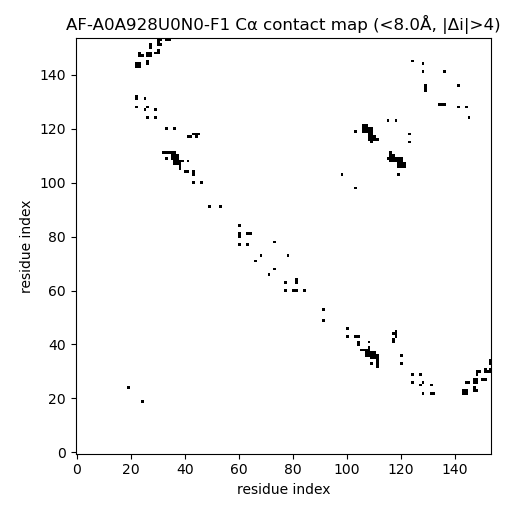1.890 1.00 93.50 95 ILE A C 1
ATOM 754 O O . ILE A 1 95 ? -7.213 -7.696 -2.845 1.00 93.50 95 ILE A O 1
ATOM 758 N N . GLU A 1 96 ? -8.734 -8.100 -1.248 1.00 89.44 96 GLU A N 1
ATOM 759 C CA . GLU A 1 96 ? -8.977 -9.493 -1.643 1.00 89.44 96 GLU A CA 1
ATOM 760 C C . GLU A 1 96 ? -9.672 -9.604 -3.010 1.00 89.44 96 GLU A C 1
ATOM 762 O O . GLU A 1 96 ? -9.348 -10.503 -3.788 1.00 89.44 96 GLU A O 1
ATOM 767 N N . GLU A 1 97 ? -10.587 -8.681 -3.313 1.00 92.38 97 GLU A N 1
ATOM 768 C CA . GLU A 1 97 ? -11.315 -8.618 -4.586 1.00 92.38 97 GLU A CA 1
ATOM 769 C C . GLU A 1 97 ? -10.418 -8.140 -5.743 1.00 92.38 97 GLU A C 1
ATOM 771 O O . GLU A 1 97 ? -10.373 -8.779 -6.797 1.00 92.38 97 GLU A O 1
ATOM 776 N N . ASP A 1 98 ? -9.653 -7.063 -5.537 1.00 92.69 98 ASP A N 1
ATOM 777 C CA . ASP A 1 98 ? -8.852 -6.422 -6.587 1.00 92.69 98 ASP A CA 1
ATOM 778 C C . ASP A 1 98 ? -7.497 -7.110 -6.819 1.00 92.69 98 ASP A C 1
ATOM 780 O O . ASP A 1 98 ? -6.986 -7.138 -7.941 1.00 92.69 98 ASP A O 1
ATOM 784 N N . LEU A 1 99 ? -6.880 -7.678 -5.775 1.00 92.00 99 LEU A N 1
ATOM 785 C CA . LEU A 1 99 ? -5.564 -8.326 -5.851 1.00 92.00 99 LEU A CA 1
ATOM 786 C C . LEU A 1 99 ? -5.673 -9.851 -5.788 1.00 92.00 99 LEU A C 1
ATOM 788 O O . LEU A 1 99 ? -5.024 -10.508 -4.968 1.00 92.00 99 LEU A O 1
ATOM 792 N N . SER A 1 100 ? -6.450 -10.425 -6.712 1.00 91.81 100 SER A N 1
ATOM 793 C CA . SER A 1 100 ? -6.510 -11.881 -6.882 1.00 91.81 100 SER A CA 1
ATOM 794 C C . SER A 1 100 ? -5.102 -12.492 -7.055 1.00 91.81 100 SER A C 1
ATOM 796 O O . SER A 1 100 ? -4.217 -11.851 -7.634 1.00 91.81 100 SER A O 1
ATOM 798 N N . PRO A 1 101 ? -4.855 -13.745 -6.622 1.00 89.94 101 PRO A N 1
ATOM 799 C CA . PRO A 1 101 ? -3.538 -14.378 -6.757 1.00 89.94 101 PRO A CA 1
ATOM 800 C C . PRO A 1 101 ? -3.009 -14.413 -8.196 1.00 89.94 101 PRO A C 1
ATOM 802 O O . PRO A 1 101 ? -1.803 -14.296 -8.404 1.00 89.94 101 PRO A O 1
ATOM 805 N N . ALA A 1 102 ? -3.910 -14.547 -9.175 1.00 90.69 102 ALA A N 1
ATOM 806 C CA . ALA A 1 102 ? -3.574 -14.498 -10.594 1.00 90.69 102 ALA A CA 1
ATOM 807 C C . ALA A 1 102 ? -3.080 -13.101 -10.995 1.00 90.69 102 ALA A C 1
ATOM 809 O O . ALA A 1 102 ? -1.946 -12.969 -11.446 1.00 90.69 102 ALA A O 1
ATOM 810 N N . PHE A 1 103 ? -3.871 -12.056 -10.721 1.00 91.81 103 PHE A N 1
ATOM 811 C CA . PHE A 1 103 ? -3.482 -10.676 -11.022 1.00 91.81 103 PHE A CA 1
ATOM 812 C C . PHE A 1 103 ? -2.185 -10.280 -10.310 1.00 91.81 103 PHE A C 1
ATOM 814 O O . PHE A 1 103 ? -1.289 -9.698 -10.914 1.00 91.81 103 PHE A O 1
ATOM 821 N N . TYR A 1 104 ? -2.034 -10.654 -9.036 1.00 92.19 104 TYR A N 1
ATOM 822 C CA . TYR A 1 104 ? -0.789 -10.444 -8.308 1.00 92.19 104 TYR A CA 1
ATOM 823 C C . TYR A 1 104 ? 0.395 -11.138 -8.990 1.00 92.19 104 TYR A C 1
ATOM 825 O O . TYR A 1 104 ? 1.486 -10.567 -9.022 1.00 92.19 104 TYR A O 1
ATOM 833 N N . GLY A 1 105 ? 0.210 -12.355 -9.505 1.00 91.88 105 GLY A N 1
ATOM 834 C CA . GLY A 1 105 ? 1.234 -13.112 -10.227 1.00 91.88 105 GLY A CA 1
ATOM 835 C C . GLY A 1 105 ? 1.750 -12.394 -11.475 1.00 91.88 105 GLY A C 1
ATOM 836 O O . GLY A 1 105 ? 2.952 -12.436 -11.727 1.00 91.88 105 GLY A O 1
ATOM 837 N N . ASP A 1 106 ? 0.877 -11.667 -12.172 1.00 92.88 106 ASP A N 1
ATOM 838 C CA . ASP A 1 106 ? 1.204 -10.935 -13.403 1.00 92.88 106 ASP A CA 1
ATOM 839 C C . ASP A 1 106 ? 1.990 -9.633 -13.153 1.00 92.88 106 ASP A C 1
ATOM 841 O O . ASP A 1 106 ? 2.601 -9.072 -14.067 1.00 92.88 106 ASP A O 1
ATOM 845 N N . LEU A 1 107 ? 2.002 -9.128 -11.913 1.00 93.31 107 LEU A N 1
ATOM 846 C CA . LEU A 1 107 ? 2.695 -7.882 -11.587 1.00 93.31 107 LEU A CA 1
ATOM 847 C C . LEU A 1 107 ? 4.224 -8.064 -11.605 1.00 93.31 107 LEU A C 1
ATOM 849 O O . LEU A 1 107 ? 4.722 -8.939 -10.886 1.00 93.31 107 LEU A O 1
ATOM 85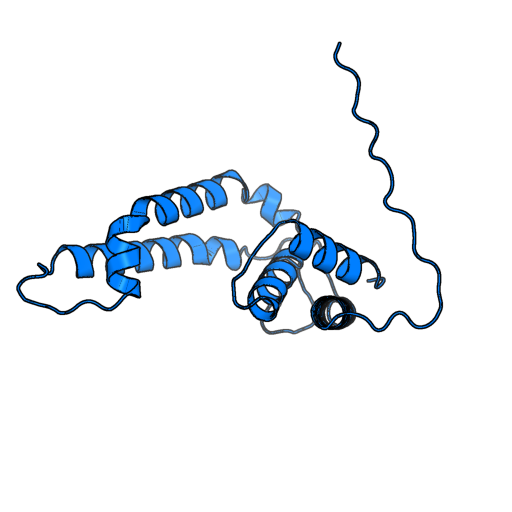3 N N . PRO A 1 108 ? 4.984 -7.174 -12.281 1.00 93.56 108 PRO A N 1
ATOM 854 C CA . PRO A 1 108 ? 6.443 -7.226 -12.297 1.00 93.56 108 PRO A CA 1
ATOM 855 C C . PRO A 1 108 ? 7.004 -7.092 -10.881 1.00 93.56 108 PRO A C 1
ATOM 857 O O . PRO A 1 108 ? 6.598 -6.205 -10.123 1.00 93.56 108 PRO A O 1
ATOM 860 N N . LYS A 1 109 ? 7.936 -7.974 -10.529 1.00 94.25 109 LYS A N 1
ATOM 861 C CA . LYS A 1 109 ? 8.588 -8.039 -9.218 1.00 94.25 109 LYS A CA 1
ATOM 862 C C . LYS A 1 109 ? 9.933 -7.335 -9.233 1.00 94.25 109 LYS A C 1
ATOM 864 O O . LYS A 1 109 ? 10.633 -7.403 -10.240 1.00 94.25 109 LYS A O 1
ATOM 869 N N . LEU A 1 110 ? 10.304 -6.712 -8.121 1.00 93.00 110 LEU A N 1
ATOM 870 C CA . LEU A 1 110 ? 11.644 -6.162 -7.926 1.00 93.00 110 LEU A CA 1
ATOM 871 C C . LEU A 1 110 ? 12.668 -7.294 -7.787 1.00 93.00 110 LEU A C 1
ATOM 873 O O . LEU A 1 110 ? 12.440 -8.277 -7.081 1.00 93.00 110 LEU A O 1
ATOM 877 N N . ASN A 1 111 ? 13.795 -7.157 -8.478 1.00 89.00 111 ASN A N 1
ATOM 878 C CA . ASN A 1 111 ? 14.912 -8.101 -8.486 1.00 89.00 111 ASN A CA 1
ATOM 879 C C . ASN A 1 111 ? 16.258 -7.359 -8.389 1.00 89.00 111 ASN A C 1
ATOM 881 O O . ASN A 1 111 ? 17.243 -7.725 -9.023 1.00 89.00 111 ASN A O 1
ATOM 885 N N . ASP A 1 112 ? 16.273 -6.285 -7.613 1.00 79.88 112 ASP A N 1
ATOM 886 C CA . ASP A 1 112 ? 17.379 -5.341 -7.430 1.00 79.88 112 ASP A CA 1
ATOM 887 C C . ASP A 1 112 ? 18.171 -5.584 -6.129 1.00 79.88 112 ASP A C 1
ATOM 889 O O . ASP A 1 112 ? 19.076 -4.825 -5.793 1.00 79.88 112 ASP A O 1
ATOM 893 N N . GLY A 1 113 ? 17.850 -6.651 -5.388 1.00 78.44 113 GLY A N 1
ATOM 894 C CA . GLY A 1 113 ? 18.492 -6.976 -4.110 1.00 78.44 113 GLY A CA 1
ATOM 895 C C . GLY A 1 113 ? 18.088 -6.053 -2.953 1.00 78.44 113 GLY A C 1
ATOM 896 O O . GLY A 1 113 ? 18.744 -6.057 -1.910 1.00 78.44 113 GLY A O 1
ATOM 897 N N . THR A 1 114 ? 17.024 -5.264 -3.112 1.00 81.75 114 THR A N 1
ATOM 898 C CA . THR A 1 114 ? 16.477 -4.416 -2.044 1.00 81.75 114 THR A CA 1
ATOM 899 C C . THR A 1 114 ? 15.728 -5.241 -0.986 1.00 81.75 114 THR A C 1
ATOM 901 O O . THR A 1 114 ? 15.365 -6.396 -1.225 1.00 81.75 114 THR A O 1
ATOM 904 N N . PRO A 1 115 ? 15.398 -4.659 0.187 1.00 85.31 115 PRO A N 1
ATOM 905 C CA . PRO A 1 115 ? 14.510 -5.299 1.165 1.00 85.31 115 PRO A CA 1
ATOM 906 C C . PRO A 1 115 ? 13.121 -5.666 0.617 1.00 85.31 115 PRO A C 1
ATOM 908 O O . PRO A 1 115 ? 12.385 -6.409 1.266 1.00 85.31 115 PRO A O 1
ATOM 911 N N . LEU A 1 116 ? 12.750 -5.124 -0.547 1.00 89.94 116 LEU A N 1
ATOM 912 C CA . LEU A 1 116 ? 11.511 -5.412 -1.262 1.00 89.94 116 LEU A CA 1
ATOM 913 C C . LEU A 1 116 ? 11.730 -6.332 -2.469 1.00 89.94 116 LEU A C 1
ATOM 915 O O . LEU A 1 116 ? 10.863 -6.415 -3.339 1.00 89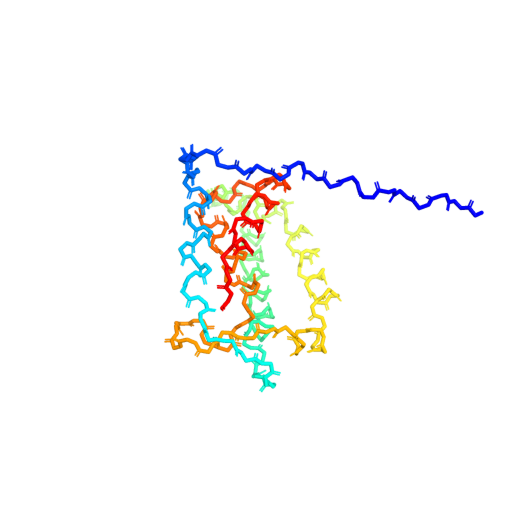.94 116 LEU A O 1
ATOM 919 N N . GLN A 1 117 ? 12.837 -7.078 -2.503 1.00 89.69 117 GLN A N 1
ATOM 920 C CA . GLN A 1 117 ? 13.018 -8.175 -3.446 1.00 89.69 117 GLN A CA 1
ATOM 921 C C . GLN A 1 117 ? 11.773 -9.076 -3.471 1.00 89.69 117 GLN A C 1
ATOM 923 O O . GLN A 1 117 ? 11.198 -9.403 -2.431 1.00 89.69 117 GLN A O 1
ATOM 928 N N . ASP A 1 118 ? 11.351 -9.456 -4.675 1.00 91.31 118 ASP A N 1
ATOM 929 C CA . ASP A 1 118 ? 10.170 -10.276 -4.958 1.00 91.31 118 ASP A CA 1
ATOM 930 C C . ASP A 1 118 ? 8.806 -9.618 -4.644 1.00 91.31 118 ASP A C 1
ATOM 932 O O . ASP A 1 118 ? 7.756 -10.218 -4.905 1.00 91.31 118 ASP A O 1
ATOM 936 N N . TYR A 1 119 ? 8.773 -8.364 -4.174 1.00 93.31 119 TYR A N 1
ATOM 937 C CA . TYR A 1 119 ? 7.535 -7.582 -4.091 1.00 93.31 119 TYR A CA 1
ATOM 938 C C . TYR A 1 119 ? 7.170 -6.970 -5.451 1.00 93.31 119 TYR A C 1
ATOM 940 O O . TYR A 1 119 ? 8.049 -6.711 -6.276 1.00 93.31 119 TYR A O 1
ATOM 948 N N . PRO A 1 120 ? 5.873 -6.707 -5.715 1.00 94.62 120 PRO A N 1
ATOM 949 C CA . PRO A 1 120 ? 5.459 -5.991 -6.914 1.00 94.62 120 PRO A CA 1
ATOM 950 C C . PRO A 1 120 ? 6.107 -4.605 -6.974 1.00 94.62 120 PRO A C 1
ATOM 952 O O . PRO A 1 120 ? 6.030 -3.852 -6.008 1.00 94.62 120 PRO A O 1
ATOM 955 N N . ARG A 1 121 ? 6.641 -4.212 -8.131 1.00 94.19 121 ARG A N 1
ATOM 956 C CA . ARG A 1 121 ? 7.182 -2.860 -8.359 1.00 94.19 121 ARG A CA 1
ATOM 957 C C . ARG A 1 121 ? 6.184 -1.771 -7.970 1.00 94.19 121 ARG A C 1
ATOM 959 O O . ARG A 1 121 ? 6.536 -0.789 -7.332 1.00 94.19 121 ARG A O 1
ATOM 966 N N . ILE A 1 122 ? 4.914 -1.976 -8.323 1.00 93.94 122 ILE A N 1
ATOM 967 C CA . ILE A 1 122 ? 3.841 -1.026 -8.011 1.00 93.94 122 ILE A CA 1
ATOM 968 C C . ILE A 1 122 ? 3.603 -0.869 -6.502 1.00 93.94 122 ILE A C 1
ATOM 970 O O . ILE A 1 122 ? 3.175 0.193 -6.061 1.00 93.94 122 ILE A O 1
ATOM 974 N N . TYR A 1 123 ? 3.920 -1.889 -5.699 1.00 94.25 123 TYR A N 1
ATOM 975 C CA . TYR A 1 123 ? 3.808 -1.798 -4.248 1.00 94.25 123 TYR A CA 1
ATOM 976 C C . TYR A 1 123 ? 4.846 -0.832 -3.669 1.00 94.25 123 TYR A C 1
ATOM 978 O O . TYR A 1 123 ? 4.492 -0.022 -2.813 1.00 94.25 123 TYR A O 1
ATOM 986 N N . ASP A 1 124 ? 6.095 -0.857 -4.151 1.00 94.31 124 ASP A N 1
ATOM 987 C CA . ASP A 1 124 ? 7.096 0.101 -3.669 1.00 94.31 124 ASP A CA 1
ATOM 988 C C . ASP A 1 124 ? 6.828 1.523 -4.174 1.00 94.31 124 ASP A C 1
ATOM 990 O O . ASP A 1 124 ? 6.949 2.478 -3.413 1.00 94.31 124 ASP A O 1
ATOM 994 N N . VAL A 1 125 ? 6.323 1.668 -5.406 1.00 94.50 125 VAL A N 1
ATOM 995 C CA . VAL A 1 125 ? 5.819 2.956 -5.924 1.00 94.50 125 VAL A CA 1
ATOM 996 C C . VAL A 1 125 ? 4.748 3.538 -4.996 1.00 94.50 125 VAL A C 1
ATOM 998 O O . VAL A 1 125 ? 4.870 4.682 -4.558 1.00 94.50 125 VAL A O 1
ATOM 1001 N N . ALA A 1 126 ? 3.729 2.751 -4.638 1.00 93.81 126 ALA A N 1
ATOM 1002 C CA . ALA A 1 126 ? 2.668 3.196 -3.735 1.00 93.81 126 ALA A CA 1
ATOM 1003 C C . ALA A 1 126 ? 3.203 3.536 -2.333 1.00 93.81 126 ALA A C 1
ATOM 1005 O O . ALA A 1 126 ? 2.829 4.552 -1.745 1.00 93.81 126 ALA A O 1
ATOM 1006 N N . ARG A 1 127 ? 4.111 2.713 -1.798 1.00 93.12 127 ARG A N 1
ATOM 1007 C CA . ARG A 1 127 ? 4.741 2.930 -0.491 1.00 93.12 127 ARG A CA 1
ATOM 1008 C C . ARG A 1 127 ? 5.569 4.216 -0.461 1.00 93.12 127 ARG A C 1
ATOM 1010 O O . ARG A 1 127 ? 5.477 4.964 0.512 1.00 93.12 127 ARG A O 1
ATOM 1017 N N . GLN A 1 128 ? 6.366 4.470 -1.494 1.00 93.62 128 GLN A N 1
ATOM 1018 C CA . GLN A 1 128 ? 7.224 5.648 -1.570 1.00 93.62 128 GLN A CA 1
ATOM 1019 C C . GLN A 1 128 ? 6.406 6.934 -1.726 1.00 93.62 128 GLN A C 1
ATOM 1021 O O . GLN A 1 128 ? 6.730 7.937 -1.091 1.00 93.62 128 GLN A O 1
ATOM 1026 N N . LEU A 1 129 ? 5.313 6.883 -2.493 1.00 93.06 129 LEU A N 1
ATOM 1027 C CA . LEU A 1 129 ? 4.351 7.979 -2.601 1.00 93.06 129 LEU A CA 1
ATOM 1028 C C . LEU A 1 129 ? 3.716 8.311 -1.242 1.00 93.06 129 LEU A C 1
ATOM 1030 O O . LEU A 1 129 ? 3.730 9.464 -0.821 1.00 93.06 129 LEU A O 1
ATOM 1034 N N . LEU A 1 130 ? 3.221 7.303 -0.512 1.00 91.25 130 LEU A N 1
ATOM 1035 C CA . LEU A 1 130 ? 2.628 7.511 0.817 1.00 91.25 130 LEU A CA 1
ATOM 1036 C C . LEU A 1 130 ? 3.609 8.150 1.810 1.00 91.25 130 LEU A C 1
ATOM 1038 O O . LEU A 1 130 ? 3.204 8.975 2.628 1.00 91.25 130 LEU A O 1
ATOM 1042 N N . GLN A 1 131 ? 4.891 7.783 1.731 1.00 91.25 131 GLN A N 1
ATOM 1043 C CA . GLN A 1 131 ? 5.944 8.375 2.557 1.00 91.25 131 GLN A CA 1
ATOM 1044 C C . GLN A 1 131 ? 6.250 9.822 2.166 1.00 91.25 131 GLN A C 1
ATOM 1046 O O . GLN A 1 131 ? 6.402 10.657 3.055 1.00 91.25 131 GLN A O 1
ATOM 1051 N N . ALA A 1 132 ? 6.325 10.120 0.866 1.00 88.00 132 ALA A N 1
ATOM 1052 C CA . ALA A 1 132 ? 6.596 11.468 0.367 1.00 88.00 132 ALA A CA 1
ATOM 1053 C C . ALA A 1 132 ? 5.485 12.460 0.749 1.00 88.00 132 ALA A C 1
ATOM 1055 O O . ALA A 1 132 ? 5.770 13.607 1.080 1.00 88.00 132 ALA A O 1
ATOM 1056 N N . GLU A 1 133 ? 4.236 11.994 0.766 1.00 87.25 133 GLU A N 1
ATOM 1057 C CA . GLU A 1 133 ? 3.052 12.822 1.015 1.00 87.25 133 GLU A CA 1
ATOM 1058 C C . GLU A 1 133 ? 2.571 12.825 2.473 1.00 87.25 133 GLU A C 1
ATOM 1060 O O . GLU A 1 133 ? 1.536 13.410 2.793 1.00 87.25 133 GLU A O 1
ATOM 1065 N N . GLY A 1 134 ? 3.276 12.146 3.385 1.00 80.62 134 GLY A N 1
ATOM 1066 C CA . GLY A 1 134 ? 2.870 12.076 4.793 1.00 80.62 134 GLY A CA 1
ATOM 1067 C C . GLY A 1 134 ? 1.443 11.541 4.983 1.00 80.62 134 GLY A C 1
ATOM 1068 O O . GLY A 1 134 ? 0.723 12.005 5.867 1.00 80.62 134 GLY A O 1
ATOM 1069 N N . CYS A 1 135 ? 1.027 10.595 4.133 1.00 74.06 135 CYS A N 1
ATOM 1070 C CA . CYS A 1 135 ? -0.325 10.026 4.070 1.00 74.06 135 CYS A CA 1
ATOM 1071 C C . CYS A 1 135 ? -1.457 11.001 3.662 1.00 74.06 135 CYS A C 1
ATOM 1073 O O . CYS A 1 135 ? -2.628 10.639 3.790 1.00 74.06 135 CYS A O 1
ATOM 1075 N N . GLN A 1 136 ? -1.151 12.198 3.141 1.00 76.06 136 GLN A N 1
ATOM 1076 C CA . GLN A 1 136 ? -2.138 13.097 2.523 1.00 76.06 136 GLN A CA 1
ATOM 1077 C C . GLN A 1 136 ? -2.267 12.795 1.029 1.00 76.06 136 GLN A C 1
ATOM 1079 O O . GLN A 1 136 ? -1.441 13.200 0.216 1.00 76.06 136 GLN A O 1
ATOM 1084 N N . PHE A 1 137 ? -3.304 12.045 0.669 1.00 73.81 137 PHE A N 1
ATOM 1085 C CA . PHE A 1 137 ? -3.418 11.438 -0.652 1.00 73.81 137 PHE A CA 1
ATOM 1086 C C . PHE A 1 137 ? -4.585 12.030 -1.444 1.00 73.81 137 PHE A C 1
ATOM 1088 O O . PHE A 1 137 ? -5.735 11.951 -1.012 1.00 73.81 137 PHE A O 1
ATOM 1095 N N . ASP A 1 138 ? -4.293 12.577 -2.620 1.00 85.38 138 ASP A N 1
ATOM 1096 C CA . ASP A 1 138 ? -5.281 12.940 -3.634 1.00 85.38 138 ASP A CA 1
ATOM 1097 C C . ASP A 1 1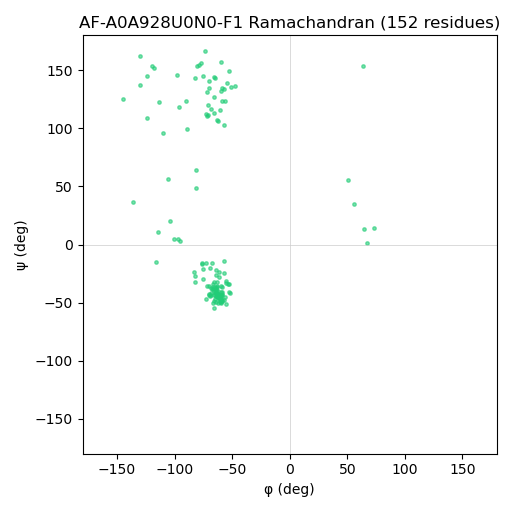38 ? -4.871 12.360 -4.996 1.00 85.38 138 ASP A C 1
ATOM 1099 O O . ASP A 1 138 ? -3.728 11.943 -5.202 1.00 85.38 138 ASP A O 1
ATOM 1103 N N . LEU A 1 139 ? -5.824 12.293 -5.928 1.00 89.12 139 LEU A N 1
ATOM 1104 C CA . LEU A 1 139 ? -5.590 11.698 -7.244 1.00 89.12 139 LEU A CA 1
ATOM 1105 C C . LEU A 1 139 ? -4.587 12.493 -8.089 1.00 89.12 139 LEU A C 1
ATOM 1107 O O . LEU A 1 139 ? -3.858 11.889 -8.870 1.00 89.12 139 LEU A O 1
ATOM 1111 N N . GLU A 1 140 ? -4.526 13.816 -7.946 1.00 90.81 140 GLU A N 1
ATOM 1112 C CA . GLU A 1 140 ? -3.622 14.664 -8.727 1.00 90.81 140 GLU A CA 1
ATOM 1113 C C . GLU A 1 140 ? -2.160 14.335 -8.406 1.00 90.81 140 GLU A C 1
ATOM 1115 O O . GLU A 1 140 ? -1.357 14.105 -9.313 1.00 90.81 140 GLU A O 1
ATOM 1120 N N . ARG A 1 141 ? -1.838 14.176 -7.120 1.00 90.62 141 ARG A N 1
ATOM 1121 C CA . ARG A 1 141 ? -0.507 13.767 -6.650 1.00 90.62 141 ARG A CA 1
ATOM 1122 C C . ARG A 1 141 ? -0.139 12.355 -7.079 1.00 90.62 141 ARG A C 1
ATOM 1124 O O . ARG A 1 141 ? 1.012 12.105 -7.432 1.00 90.62 141 ARG A O 1
ATOM 1131 N N . VAL A 1 142 ? -1.107 11.435 -7.105 1.00 92.81 142 VAL A N 1
ATOM 1132 C CA . VAL A 1 142 ? -0.895 10.086 -7.659 1.00 92.81 142 VAL A CA 1
ATOM 1133 C C . VAL A 1 142 ? -0.491 10.170 -9.118 1.00 92.81 142 VAL A C 1
ATOM 1135 O O . VAL A 1 142 ? 0.509 9.566 -9.508 1.00 92.81 142 VAL A O 1
ATOM 1138 N N . TYR A 1 143 ? -1.243 10.926 -9.920 1.00 93.06 143 TYR A N 1
ATOM 1139 C CA . TYR A 1 143 ? -0.931 11.100 -11.333 1.00 93.06 143 TYR A CA 1
ATOM 1140 C C . TYR A 1 143 ? 0.445 11.728 -11.520 1.00 93.06 143 TYR A C 1
ATOM 1142 O O . TYR A 1 143 ? 1.235 11.204 -12.303 1.00 93.06 143 TYR A O 1
ATOM 1150 N N . GLN A 1 144 ? 0.763 12.782 -10.768 1.00 93.12 144 GLN A N 1
ATOM 1151 C CA . GLN A 1 144 ? 2.062 13.444 -10.843 1.00 93.12 144 GLN A CA 1
ATOM 1152 C C . GLN A 1 144 ? 3.210 12.483 -10.510 1.00 93.12 144 GLN A C 1
ATOM 1154 O O . GLN A 1 144 ? 4.171 12.381 -11.274 1.00 93.12 144 GLN A O 1
ATOM 1159 N N . PHE A 1 145 ? 3.099 11.727 -9.415 1.00 94.31 145 PHE A N 1
ATOM 1160 C CA . PHE A 1 145 ? 4.137 10.783 -9.004 1.00 94.31 145 PHE A CA 1
ATOM 1161 C C . PHE A 1 145 ? 4.313 9.647 -10.009 1.00 94.31 145 PHE A C 1
ATOM 1163 O O . PHE A 1 145 ? 5.437 9.330 -10.390 1.00 94.31 145 PHE A O 1
ATOM 1170 N N . VAL A 1 146 ? 3.215 9.037 -10.466 1.00 94.69 146 VAL A N 1
ATOM 1171 C CA . VAL A 1 146 ? 3.267 7.926 -11.427 1.00 94.69 146 VAL A CA 1
ATOM 1172 C C . VAL A 1 146 ? 3.812 8.397 -12.773 1.00 94.69 146 VAL A C 1
ATOM 1174 O O . VAL A 1 146 ? 4.621 7.690 -13.370 1.00 94.69 146 VAL A O 1
ATOM 1177 N N . TRP A 1 147 ? 3.429 9.589 -13.233 1.00 95.44 147 TRP A N 1
ATOM 1178 C CA . TRP A 1 147 ? 3.940 10.156 -14.479 1.00 95.44 147 TRP A CA 1
ATOM 1179 C C . TRP A 1 147 ? 5.441 10.424 -14.396 1.00 95.44 147 TRP A C 1
ATOM 1181 O O . TRP A 1 147 ? 6.192 9.996 -15.270 1.00 95.44 147 TRP A O 1
ATOM 1191 N N . ALA A 1 148 ? 5.895 11.089 -13.333 1.00 95.38 148 ALA A N 1
ATOM 1192 C CA . ALA A 1 148 ? 7.313 11.365 -13.121 1.00 95.38 148 ALA A CA 1
ATOM 1193 C C . ALA A 1 148 ? 8.125 10.070 -12.978 1.00 95.38 148 ALA A C 1
ATOM 1195 O O . ALA A 1 148 ? 9.193 9.928 -13.565 1.00 95.38 148 ALA A O 1
ATOM 1196 N N . TYR A 1 149 ? 7.582 9.074 -12.276 1.00 95.19 149 TYR A N 1
ATOM 1197 C CA . TYR A 1 149 ? 8.185 7.749 -12.179 1.00 95.19 149 TYR A CA 1
ATOM 1198 C C . TYR A 1 149 ? 8.339 7.092 -13.564 1.00 95.19 149 TYR A C 1
ATOM 1200 O O . TYR A 1 149 ? 9.385 6.532 -13.874 1.00 95.19 149 TYR A O 1
ATOM 1208 N N . GLN A 1 150 ? 7.310 7.165 -14.416 1.00 93.75 150 GLN A N 1
ATOM 1209 C CA . GLN A 1 150 ? 7.311 6.564 -15.757 1.00 93.75 150 GLN A CA 1
ATOM 1210 C C . GLN A 1 150 ? 8.126 7.349 -16.795 1.00 93.75 150 GLN A C 1
ATOM 1212 O O . GLN A 1 150 ? 8.444 6.801 -17.849 1.00 93.75 150 GLN A O 1
ATOM 1217 N N . ALA A 1 151 ? 8.471 8.610 -16.519 1.00 94.06 151 ALA A N 1
ATOM 1218 C CA . ALA A 1 151 ? 9.310 9.425 -17.396 1.00 94.06 151 ALA A CA 1
ATOM 1219 C C . ALA A 1 151 ? 10.771 8.940 -17.437 1.00 94.06 151 ALA A C 1
ATOM 1221 O O . ALA A 1 151 ? 11.499 9.249 -18.383 1.00 94.06 151 ALA A O 1
ATOM 1222 N N . VAL A 1 152 ? 11.198 8.172 -16.430 1.00 90.62 152 VAL A N 1
ATOM 1223 C CA . VAL A 1 152 ? 12.512 7.529 -16.396 1.00 90.62 152 VAL A CA 1
ATOM 1224 C C . VAL A 1 152 ? 12.401 6.135 -17.031 1.00 90.62 152 VAL A C 1
ATOM 1226 O O . VAL A 1 152 ? 11.580 5.329 -16.586 1.00 90.62 152 VAL A O 1
ATOM 1229 N N . PRO A 1 153 ? 13.196 5.824 -18.072 1.00 79.94 153 PRO A N 1
ATOM 1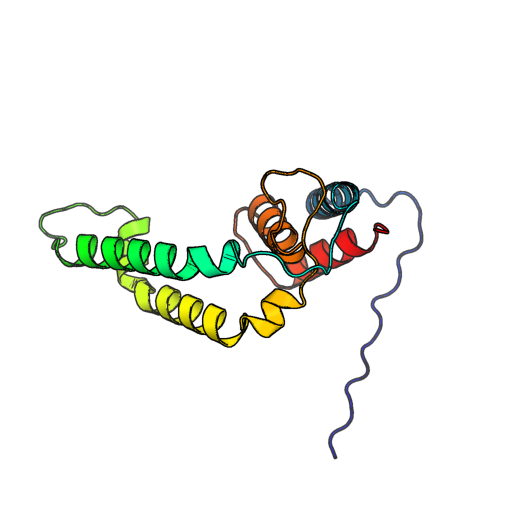230 C CA . PRO A 1 153 ? 13.178 4.505 -18.692 1.00 79.94 153 PRO A CA 1
ATOM 1231 C C . PRO A 1 153 ? 13.675 3.424 -17.710 1.00 79.94 153 PRO A C 1
ATOM 1233 O O . PRO A 1 153 ? 14.585 3.710 -16.928 1.00 79.94 153 PRO A O 1
ATOM 1236 N N . PRO A 1 154 ? 13.082 2.214 -17.739 1.00 67.44 154 PRO A N 1
ATOM 1237 C CA . PRO A 1 154 ? 13.509 1.084 -16.914 1.00 67.44 154 PRO A CA 1
ATOM 1238 C C . PRO A 1 154 ? 14.881 0.532 -17.317 1.00 67.44 154 PRO A C 1
ATOM 1240 O O . PRO A 1 154 ? 15.240 0.633 -18.515 1.00 67.44 154 PRO A O 1
#

Solvent-accessible surface area (backbone atoms only — not comparable to full-atom values): 9273 Å² total; per-residue (Å²): 137,81,82,80,82,76,84,74,78,76,84,82,84,80,82,80,86,77,79,67,49,76,60,34,48,51,21,36,53,52,31,70,60,54,67,32,69,36,72,65,86,60,72,60,64,67,67,68,42,49,64,56,52,51,52,50,53,51,50,52,44,52,54,55,68,74,51,56,74,93,81,48,90,73,52,74,70,55,52,49,43,66,78,41,44,69,57,56,53,50,53,54,50,49,46,58,69,74,53,34,74,68,61,52,48,71,42,47,16,29,60,64,79,50,102,54,48,54,34,42,48,66,56,54,54,54,51,52,49,40,62,75,45,75,70,64,81,55,70,68,58,50,51,48,31,55,50,36,24,65,70,44,79,108

Sequence (154 aa):
MLPIETFTPVPSRATPTEVLTPLEQTAHHLAASHQAISYAPRPPHLLARVPQLAKLLQQGYQTFRANTPEAVTFSYAAEWLLDNFYIVQRALQQIEEDLSPAFYGDLPKLNDGTPLQDYPRIYDVARQLLQAEGCQFDLERVYQFVWAYQAVPP

Mean predicted aligned error: 9.04 Å

Foldseek 3Di:
DDDDPDDDDDDDDDDDDPPDDPLLVLLQVLLVLQPDKDLAFDDAVVVVCLVVVVVVLVVLLVVLVVDDCVHDDDDPVSVCSVVCVVVVVVVSVVCCVVVPVVNLSRAIARPNPDPRGRPGSVVVLVVSLCVSCVNPDDVVSVCSSVVSNVVHDD

Nearest PDB structures (foldseek):
  8p63-assembly1_H  TM=3.880E-01  e=9.999E+00  Saccharomyces cerevisiae

Secondary structure (DSSP, 8-state):
-PPP---PPPP----S-----HHHHHHHHHHHH---EE-S----HHHHHHHHHHHHHHHHHHHHHHS-TTT----HHHHHHHHHHHHHHHHHHHHHHHS-HHHHHHSPEE-SSSTTTTSBHHHHHHHHHHHHTTT---HHHHHHHHHHHHHS--

pLDDT: mean 84.77, std 15.5, range [37.56, 97.12]